Protein AF-A0A950PTD0-F1 (afdb_monomer)

Radius of gyration: 22.21 Å; Cα contacts (8 Å, |Δi|>4): 197; chains: 1; boundin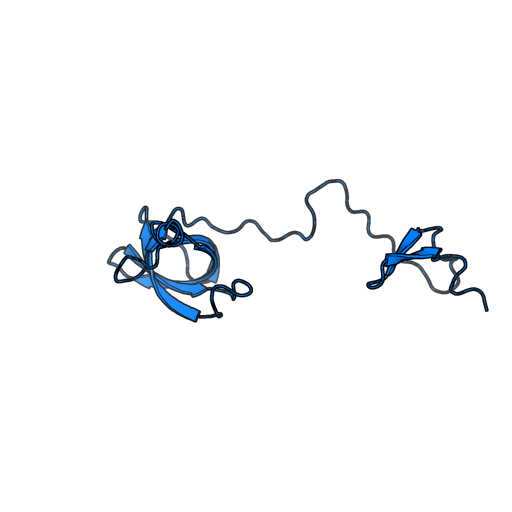g box: 48×48×51 Å

Solvent-accessible surface area (backbone atoms only — not comparable to full-atom values): 7592 Å² total; per-residue (Å²): 140,91,91,82,79,82,85,74,80,77,58,40,78,40,48,31,34,30,69,36,70,47,98,85,45,29,31,34,31,37,35,51,60,37,87,102,76,42,73,60,45,77,46,68,28,34,38,39,73,70,69,94,64,57,62,75,39,44,29,36,28,33,36,34,74,94,42,87,62,31,30,29,36,68,65,40,76,46,72,83,85,57,94,65,75,90,71,78,80,77,86,75,88,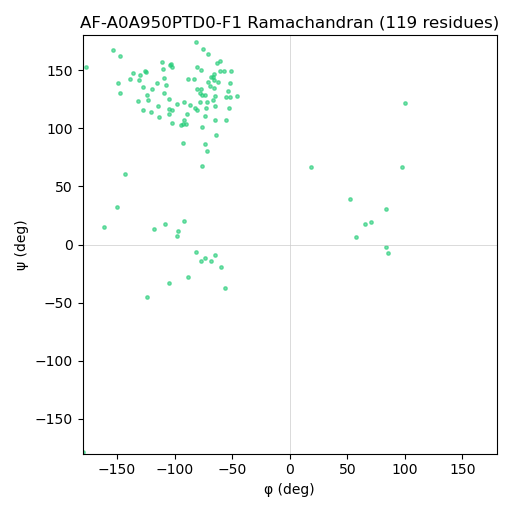83,54,92,92,56,83,63,62,91,40,84,46,69,50,100,82,73,45,80,40,51,55,50,60,78,72,67,126

Mean predicted aligned error: 14.86 Å

Secondary structure (DSSP, 8-state):
---S-S-S--PEEEEEEEEEE-TTSEEEEEEPPBTTTB--EEEEEEEES-----TT-EEEEEEETTSSS-EEEEEEEPPP--SS-SS--------TTPPPP--EEE-TTS-EEEHHHHT--

Nearest PDB structures (foldseek):
  5ytx-assembly1_A  TM=6.733E-01  e=9.219E-02  Homo sapiens
  2pi2-assembly3_C  TM=4.497E-01  e=9.744E-02  Homo sapiens
  2z6k-assembly2_B  TM=4.386E-01  e=2.004E-01  Homo sapiens
  2hd3-assembly1_F  TM=5.047E-01  e=1.000E+00  Escherichia coli CFT073
  8b2q-assembly1_I  TM=5.107E-01  e=4.994E+00  Tannerella forsythia

pLDDT: mean 82.11, std 17.43, range [35.56, 97.5]

Sequence (121 aa):
MIALLAALFAVIPVHGVVMGTLPNGTAIVRTDAVTATLPALTRRYRVVPPRSLAPGTEIDALLDRS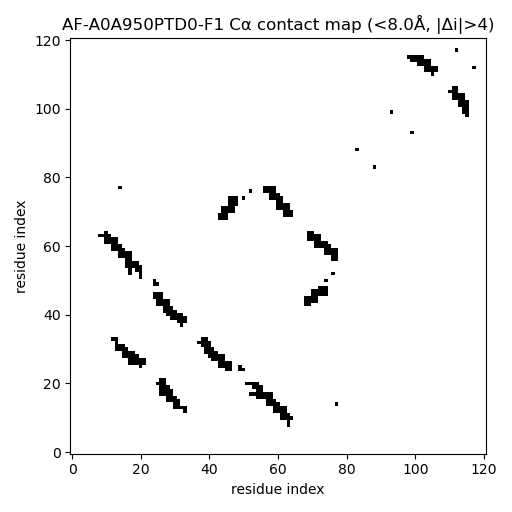TTPATLRAAIPAGPFTPGLPEAARAVPVRIGSALPAAILVDQNERIIELDRSFRG

Structure (mmCIF, N/CA/C/O backbone):
data_AF-A0A950PTD0-F1
#
_entry.id   AF-A0A950PTD0-F1
#
loop_
_atom_site.group_PDB
_atom_site.id
_atom_site.type_symbol
_atom_site.label_atom_id
_atom_site.label_alt_id
_atom_site.label_comp_id
_atom_site.label_asym_id
_atom_site.label_entity_id
_atom_site.label_seq_id
_atom_site.pdbx_PDB_ins_code
_atom_site.Cartn_x
_atom_site.Cartn_y
_atom_site.Cartn_z
_atom_site.occupancy
_atom_site.B_iso_or_equiv
_atom_site.auth_seq_id
_atom_site.auth_comp_id
_atom_site.auth_asym_id
_atom_site.auth_atom_id
_atom_site.pdbx_PDB_model_num
ATOM 1 N N . MET A 1 1 ? -7.444 37.726 5.588 1.00 45.81 1 MET A N 1
ATOM 2 C CA . MET A 1 1 ? -8.374 36.686 6.089 1.00 45.81 1 MET A CA 1
ATOM 3 C C . MET A 1 1 ? -8.582 35.701 4.944 1.00 45.81 1 MET A C 1
ATOM 5 O O . MET A 1 1 ? -8.656 36.186 3.827 1.00 45.81 1 MET A O 1
ATOM 9 N N . ILE A 1 2 ? -8.637 34.387 5.202 1.00 43.72 2 ILE A N 1
ATOM 10 C CA . ILE A 1 2 ? -8.528 33.243 4.251 1.00 43.72 2 ILE A CA 1
ATOM 11 C C . ILE A 1 2 ? -7.106 32.642 4.182 1.00 43.72 2 ILE A C 1
ATOM 13 O O . ILE A 1 2 ? -6.410 32.719 3.181 1.00 43.72 2 ILE A O 1
ATOM 17 N N . ALA A 1 3 ? -6.667 32.030 5.282 1.00 44.28 3 ALA A N 1
ATOM 18 C CA . ALA A 1 3 ? -5.601 31.015 5.286 1.00 44.28 3 ALA A CA 1
ATOM 19 C C . ALA A 1 3 ? -5.826 30.011 6.434 1.00 44.28 3 ALA A C 1
ATOM 21 O O . ALA A 1 3 ? -4.891 29.532 7.065 1.00 44.28 3 ALA A O 1
ATOM 22 N N . LEU A 1 4 ? -7.094 29.750 6.764 1.00 42.91 4 LEU A N 1
ATOM 23 C CA . LEU A 1 4 ? -7.480 28.955 7.928 1.00 42.91 4 LEU A CA 1
ATOM 24 C C . LEU A 1 4 ? -8.712 28.105 7.600 1.00 42.91 4 LEU A C 1
ATOM 26 O O . LEU A 1 4 ? -9.769 28.320 8.173 1.00 42.91 4 LEU A O 1
ATOM 30 N N . LEU A 1 5 ? -8.612 27.208 6.611 1.00 35.56 5 LEU A N 1
ATOM 31 C CA . LEU A 1 5 ? -9.682 26.232 6.329 1.00 35.56 5 LEU A CA 1
ATOM 32 C C . LEU A 1 5 ? -9.262 25.001 5.500 1.00 35.56 5 LEU A C 1
ATOM 34 O O . LEU A 1 5 ? -10.125 24.270 5.035 1.00 35.56 5 LEU A O 1
ATOM 38 N N . ALA A 1 6 ? -7.965 24.714 5.346 1.00 40.41 6 ALA A N 1
ATOM 39 C CA . ALA A 1 6 ? -7.500 23.493 4.663 1.00 40.41 6 ALA A CA 1
ATOM 40 C C . ALA A 1 6 ? -7.130 22.341 5.626 1.00 40.41 6 ALA A C 1
ATOM 42 O O . ALA A 1 6 ? -6.592 21.325 5.203 1.00 40.41 6 ALA A O 1
ATOM 43 N N . ALA A 1 7 ? -7.403 22.487 6.929 1.00 42.12 7 ALA A N 1
ATOM 44 C CA . ALA A 1 7 ? -7.048 21.502 7.960 1.00 42.12 7 ALA A CA 1
ATOM 45 C C . ALA A 1 7 ? -8.191 20.534 8.334 1.00 42.12 7 ALA A C 1
ATOM 47 O O . ALA A 1 7 ? -8.096 19.812 9.323 1.00 42.12 7 ALA A O 1
ATOM 48 N N . LEU A 1 8 ? -9.279 20.505 7.565 1.00 44.62 8 LEU A N 1
ATOM 49 C CA . LEU A 1 8 ? -10.440 19.657 7.827 1.00 44.62 8 LEU A CA 1
ATOM 50 C C . LEU A 1 8 ? -10.529 18.610 6.702 1.00 44.62 8 LEU A C 1
ATOM 52 O O . LEU A 1 8 ? -10.825 18.956 5.566 1.00 44.62 8 LEU A O 1
ATOM 56 N N . PHE A 1 9 ? -10.253 17.341 7.032 1.00 52.25 9 PHE A N 1
ATOM 57 C CA . PHE A 1 9 ? -10.415 16.133 6.190 1.00 52.25 9 PHE A CA 1
ATOM 58 C C . PHE A 1 9 ? -9.310 15.750 5.183 1.00 52.25 9 PHE A C 1
ATOM 60 O O . PHE A 1 9 ? -9.601 15.093 4.185 1.00 52.25 9 PHE A O 1
ATOM 67 N N . ALA A 1 10 ? -8.033 16.051 5.440 1.00 69.06 10 ALA A N 1
ATOM 68 C CA . ALA A 1 10 ? -6.943 15.509 4.618 1.00 69.06 10 ALA A CA 1
ATOM 69 C C . ALA A 1 10 ? -6.720 14.011 4.914 1.00 69.06 10 ALA A C 1
ATOM 71 O O . ALA A 1 10 ? -5.921 13.637 5.775 1.00 69.06 10 ALA A O 1
ATOM 72 N N . VAL A 1 11 ? -7.471 13.144 4.234 1.00 86.69 11 VAL A N 1
ATOM 73 C CA . VAL A 1 11 ? -7.206 11.703 4.227 1.00 86.69 11 VAL A CA 1
ATOM 74 C C . VAL A 1 11 ? -5.977 11.452 3.350 1.00 86.69 11 VAL A C 1
ATOM 76 O O . VAL A 1 11 ? -5.913 11.947 2.227 1.00 86.69 11 VAL A O 1
ATOM 79 N N . ILE A 1 12 ? -4.982 10.731 3.865 1.00 90.88 12 ILE A N 1
ATOM 80 C CA . ILE A 1 12 ? -3.686 10.543 3.196 1.00 90.88 12 ILE A CA 1
ATOM 81 C C . ILE A 1 12 ? -3.702 9.191 2.471 1.00 90.88 12 ILE A C 1
ATOM 83 O O . ILE A 1 12 ? -3.887 8.179 3.146 1.00 90.88 12 ILE A O 1
ATOM 87 N N . PRO A 1 13 ? -3.511 9.118 1.143 1.00 92.50 13 PRO A N 1
ATOM 88 C CA . PRO A 1 13 ? -3.344 7.834 0.472 1.00 92.50 13 PRO A CA 1
ATOM 89 C C . PRO A 1 13 ? -2.053 7.173 0.959 1.00 92.50 13 PRO A C 1
ATOM 91 O O . PRO A 1 13 ? -0.994 7.799 0.966 1.00 92.50 13 PRO A O 1
ATOM 94 N N . VAL A 1 14 ? -2.151 5.925 1.406 1.00 93.81 14 VAL A N 1
ATOM 95 C CA . VAL A 1 14 ? -1.019 5.158 1.931 1.00 93.81 14 VAL A CA 1
ATOM 96 C C . VAL A 1 14 ? -0.965 3.783 1.288 1.00 93.81 14 VAL A C 1
ATOM 98 O O . VAL A 1 14 ? -1.997 3.135 1.107 1.00 93.81 14 VAL A O 1
ATOM 101 N N . HIS A 1 15 ? 0.258 3.344 1.018 1.00 94.94 15 HI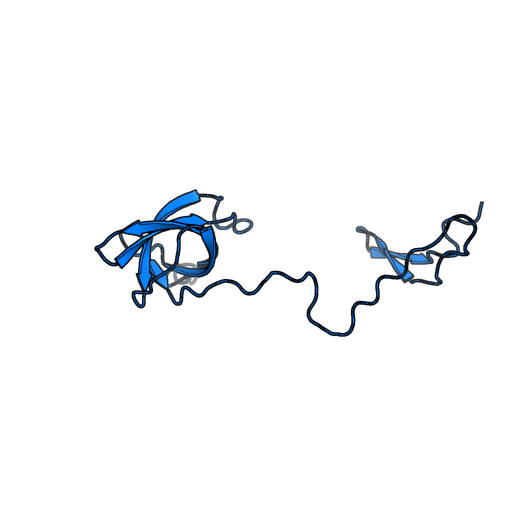S A N 1
ATOM 102 C CA . HIS A 1 15 ? 0.597 1.956 0.745 1.00 94.94 15 HIS A CA 1
ATOM 103 C C . HIS A 1 15 ? 1.238 1.345 1.997 1.00 94.94 15 HIS A C 1
ATOM 105 O O . HIS A 1 15 ? 1.825 2.059 2.822 1.00 94.94 15 HIS A O 1
ATOM 111 N N . GLY A 1 16 ? 1.122 0.036 2.182 1.00 94.38 16 GLY A N 1
ATOM 112 C CA . GLY A 1 16 ? 1.792 -0.638 3.286 1.00 94.38 16 GLY A CA 1
ATOM 113 C C . GLY A 1 16 ? 1.555 -2.133 3.325 1.00 94.38 16 GLY A C 1
ATOM 114 O O . GLY A 1 16 ? 0.835 -2.686 2.506 1.00 94.38 16 GLY A O 1
ATOM 115 N N . VAL A 1 17 ? 2.124 -2.789 4.332 1.00 96.38 17 VAL A N 1
ATOM 116 C CA . VAL A 1 17 ? 1.969 -4.228 4.555 1.00 96.38 17 VAL A CA 1
ATOM 117 C C . VAL A 1 17 ? 1.323 -4.505 5.905 1.00 96.38 17 VAL A C 1
ATOM 119 O O . VAL A 1 17 ? 1.685 -3.929 6.939 1.00 96.38 17 VAL A O 1
ATOM 122 N N . VAL A 1 18 ? 0.340 -5.399 5.909 1.00 96.38 18 VAL A N 1
ATOM 123 C CA . 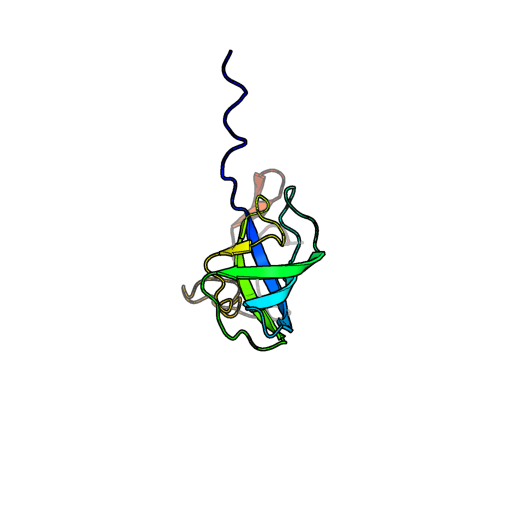VAL A 1 1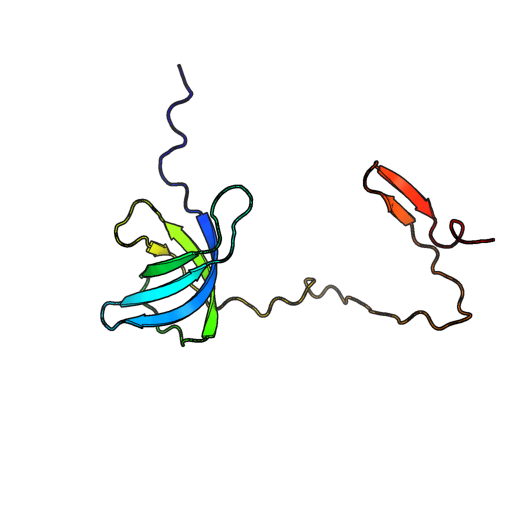8 ? -0.307 -5.871 7.131 1.00 96.38 18 VAL A CA 1
ATOM 124 C C . VAL A 1 18 ? 0.655 -6.790 7.868 1.00 96.38 18 VAL A C 1
ATOM 126 O O . VAL A 1 18 ? 1.022 -7.849 7.378 1.00 96.38 18 VAL A O 1
ATOM 129 N N . MET A 1 19 ? 1.052 -6.404 9.074 1.00 96.81 19 MET A N 1
ATOM 130 C CA . MET A 1 19 ? 1.942 -7.192 9.930 1.00 96.81 19 MET A CA 1
ATOM 131 C C . MET A 1 19 ? 1.157 -8.166 10.815 1.00 96.81 19 MET A C 1
ATOM 133 O O . MET A 1 19 ? 1.670 -9.210 11.202 1.00 96.81 19 MET A O 1
ATOM 137 N N . GLY A 1 20 ? -0.089 -7.824 11.153 1.00 94.38 20 GLY A N 1
ATOM 138 C CA . GLY A 1 20 ? -0.952 -8.657 11.986 1.00 94.38 20 GLY A CA 1
ATOM 139 C C . GLY A 1 20 ? -2.350 -8.075 12.157 1.00 94.38 20 GLY A C 1
ATOM 140 O O . GLY A 1 20 ? -2.534 -6.859 12.120 1.00 94.38 20 GLY A O 1
ATOM 141 N N . THR A 1 21 ? -3.337 -8.934 12.389 1.00 91.50 21 THR A N 1
ATOM 142 C CA . THR A 1 21 ? -4.725 -8.541 12.677 1.00 91.50 21 THR A CA 1
ATOM 143 C C . THR A 1 21 ? -5.079 -8.812 14.130 1.00 91.50 21 THR A C 1
ATOM 145 O O . THR A 1 21 ? -4.663 -9.818 14.701 1.00 91.50 21 THR A O 1
ATOM 148 N N . LEU A 1 22 ? -5.871 -7.927 14.729 1.00 89.38 22 LEU A N 1
ATOM 149 C CA . LEU A 1 22 ? -6.349 -8.039 16.104 1.00 89.38 22 LEU A CA 1
ATOM 150 C C . LEU A 1 22 ? -7.863 -8.323 16.117 1.00 89.38 22 LEU A C 1
ATOM 152 O O . LEU A 1 22 ? -8.577 -7.845 15.232 1.00 89.38 22 LEU A O 1
ATOM 156 N N . PRO A 1 23 ? -8.390 -9.026 17.139 1.00 84.62 23 PRO A N 1
ATOM 157 C CA . PRO A 1 23 ? -9.805 -9.422 17.196 1.00 84.62 23 PRO A CA 1
ATOM 158 C C . PRO A 1 23 ? -10.819 -8.265 17.173 1.00 84.62 23 PRO A C 1
ATOM 160 O O . PRO A 1 23 ? -11.988 -8.465 16.870 1.00 84.62 23 PRO A O 1
ATOM 163 N N . ASN A 1 24 ? -10.391 -7.043 17.489 1.00 86.88 24 ASN A N 1
ATOM 164 C CA . ASN A 1 24 ? -11.243 -5.856 17.604 1.00 86.88 24 ASN A CA 1
ATOM 165 C C . ASN A 1 24 ? -11.372 -5.046 16.296 1.00 86.88 24 ASN A C 1
ATOM 167 O O . ASN A 1 24 ? -11.674 -3.852 16.344 1.00 86.88 24 ASN A O 1
ATOM 171 N N . GLY A 1 25 ? -11.082 -5.649 15.139 1.00 84.75 25 GLY A N 1
ATOM 172 C CA . GLY A 1 25 ? -11.126 -4.957 13.844 1.00 84.75 25 GLY A CA 1
ATOM 173 C C . GLY A 1 25 ? -10.006 -3.927 13.653 1.00 84.75 25 GLY A C 1
ATOM 174 O O . GLY A 1 25 ? -10.119 -3.022 12.823 1.00 84.75 25 GLY A O 1
ATOM 175 N N . THR A 1 26 ? -8.927 -4.039 14.432 1.00 93.75 26 THR A N 1
ATOM 176 C CA . THR A 1 26 ? -7.694 -3.275 14.212 1.00 93.75 26 THR A CA 1
ATOM 177 C C . THR A 1 26 ? -6.619 -4.157 13.586 1.00 93.75 26 THR A C 1
ATOM 179 O O . THR A 1 26 ? -6.625 -5.376 13.741 1.00 93.75 26 THR A O 1
ATOM 182 N N . ALA A 1 27 ? -5.683 -3.541 12.875 1.00 95.06 27 ALA A N 1
ATOM 183 C CA . ALA A 1 27 ? -4.535 -4.210 12.280 1.00 95.06 27 ALA A CA 1
ATOM 184 C C . ALA A 1 27 ? -3.252 -3.457 12.633 1.00 95.06 27 ALA A C 1
ATOM 186 O O . ALA A 1 27 ? -3.254 -2.233 12.760 1.00 95.06 27 ALA A O 1
ATOM 187 N N . ILE A 1 28 ? -2.156 -4.186 12.808 1.00 96.44 28 ILE A N 1
ATOM 188 C CA . ILE A 1 28 ? -0.811 -3.620 12.825 1.00 96.44 28 ILE A CA 1
ATOM 189 C C . ILE A 1 28 ? -0.352 -3.581 11.374 1.00 96.44 28 ILE A C 1
ATOM 191 O O . ILE A 1 28 ? -0.298 -4.618 10.718 1.00 96.44 28 ILE A O 1
ATOM 195 N N . VAL A 1 29 ? -0.043 -2.391 10.876 1.00 96.81 29 VAL A N 1
ATOM 196 C CA . VAL A 1 29 ? 0.368 -2.164 9.489 1.00 96.81 29 VAL A CA 1
ATOM 197 C C . VAL A 1 29 ? 1.680 -1.398 9.507 1.00 96.81 29 VAL A C 1
ATOM 199 O O . VAL A 1 29 ? 1.825 -0.451 10.286 1.00 96.81 29 VAL A O 1
ATOM 202 N N . ARG A 1 30 ? 2.626 -1.814 8.664 1.00 97.50 30 ARG A N 1
ATOM 203 C CA . ARG A 1 30 ? 3.777 -0.997 8.287 1.00 97.50 30 ARG A CA 1
ATOM 204 C C . ARG A 1 30 ? 3.384 -0.202 7.050 1.00 97.50 30 ARG A C 1
ATOM 206 O O . ARG A 1 30 ? 3.305 -0.779 5.972 1.00 97.50 30 ARG A O 1
ATOM 213 N N . THR A 1 31 ? 3.095 1.082 7.212 1.00 95.50 31 THR A N 1
ATOM 214 C CA . THR A 1 31 ? 2.862 1.991 6.087 1.00 95.50 31 THR A CA 1
ATOM 215 C C . THR A 1 31 ? 4.190 2.489 5.547 1.00 95.50 31 THR A C 1
ATOM 217 O O . THR A 1 31 ? 5.102 2.782 6.327 1.00 95.50 31 THR A O 1
ATOM 220 N N . ASP A 1 32 ? 4.274 2.632 4.234 1.00 93.06 32 ASP A N 1
ATOM 221 C CA . ASP A 1 32 ? 5.429 3.228 3.579 1.00 93.06 32 ASP A CA 1
ATOM 222 C C . ASP A 1 32 ? 5.431 4.750 3.742 1.00 93.06 32 ASP A C 1
ATOM 224 O O . ASP A 1 32 ? 4.464 5.364 4.209 1.00 93.06 32 ASP A O 1
ATOM 228 N N . ALA A 1 33 ? 6.559 5.368 3.396 1.00 90.75 33 ALA A N 1
ATOM 229 C CA . ALA A 1 33 ? 6.658 6.814 3.405 1.00 90.75 33 ALA A CA 1
ATOM 230 C C . ALA A 1 33 ? 5.798 7.412 2.281 1.00 90.75 33 ALA A C 1
ATOM 232 O O . ALA A 1 33 ? 5.850 6.969 1.136 1.00 90.75 33 ALA A O 1
ATOM 233 N N . VAL A 1 34 ? 5.062 8.471 2.604 1.00 85.88 34 VAL A N 1
ATOM 234 C CA . VAL A 1 34 ? 4.401 9.343 1.633 1.00 85.88 34 VAL A CA 1
ATOM 235 C C . VAL A 1 34 ? 5.215 10.626 1.564 1.00 85.88 34 VAL A C 1
ATOM 237 O O . VAL A 1 34 ? 5.331 11.340 2.566 1.00 85.88 34 VAL A O 1
ATOM 240 N N . THR A 1 35 ? 5.796 10.912 0.398 1.00 81.94 35 THR A N 1
ATOM 241 C CA . THR A 1 35 ? 6.709 12.042 0.177 1.00 81.94 35 THR A CA 1
ATOM 242 C C . THR A 1 35 ? 6.168 13.337 0.786 1.00 81.94 35 THR A C 1
ATOM 244 O O . THR A 1 35 ? 5.018 13.713 0.561 1.00 81.94 35 THR A O 1
ATOM 247 N N . ALA A 1 36 ? 6.999 13.991 1.606 1.00 83.69 36 ALA A N 1
ATOM 248 C CA . ALA A 1 36 ? 6.697 15.234 2.325 1.00 83.69 36 ALA A CA 1
ATOM 249 C C . ALA A 1 36 ? 5.467 15.209 3.267 1.00 83.69 36 ALA A C 1
ATOM 251 O O . ALA A 1 36 ? 5.118 16.244 3.828 1.00 83.69 36 ALA A O 1
ATOM 252 N N . THR A 1 37 ? 4.828 14.052 3.482 1.00 87.50 37 THR A N 1
ATOM 253 C CA . THR A 1 37 ? 3.538 13.957 4.192 1.00 87.50 37 THR A CA 1
ATOM 254 C C . THR A 1 37 ? 3.586 13.017 5.396 1.00 87.50 37 THR A C 1
ATOM 256 O O . THR A 1 37 ? 3.079 13.348 6.472 1.00 87.50 37 THR A O 1
ATOM 259 N N . LEU A 1 38 ? 4.178 11.831 5.237 1.00 88.75 38 LEU A N 1
ATOM 260 C CA . LEU A 1 38 ? 4.204 10.795 6.267 1.00 88.75 38 LEU A CA 1
ATOM 261 C C . LEU A 1 38 ? 5.508 9.988 6.171 1.00 88.75 38 LEU A C 1
ATOM 263 O O . LEU A 1 38 ? 5.838 9.525 5.082 1.00 88.75 38 LEU A O 1
ATOM 267 N N . PRO A 1 39 ? 6.254 9.776 7.269 1.00 93.06 39 PRO A N 1
ATOM 268 C CA . PRO A 1 39 ? 7.356 8.818 7.262 1.00 93.06 39 PRO A CA 1
ATOM 269 C C . PRO A 1 39 ? 6.828 7.376 7.211 1.00 93.06 39 PRO A C 1
ATOM 271 O O . PRO A 1 39 ? 5.666 7.121 7.526 1.00 93.06 39 PRO A O 1
ATOM 274 N N . ALA A 1 40 ? 7.692 6.417 6.874 1.00 91.88 40 ALA A N 1
ATOM 275 C CA . ALA A 1 40 ? 7.357 5.003 7.026 1.00 91.88 40 ALA A CA 1
ATOM 276 C C . ALA A 1 40 ? 7.193 4.656 8.517 1.00 91.88 40 ALA A C 1
ATOM 278 O O . ALA A 1 40 ? 8.000 5.075 9.351 1.00 91.88 40 ALA A O 1
ATOM 279 N N . LEU A 1 41 ? 6.134 3.924 8.871 1.00 95.12 41 LEU A N 1
ATOM 280 C CA . LEU A 1 41 ? 5.735 3.699 10.264 1.00 95.12 41 LEU A CA 1
ATOM 281 C C . LEU A 1 41 ? 5.062 2.339 10.431 1.00 95.12 41 LEU A C 1
ATOM 283 O O . LEU A 1 41 ? 4.186 1.980 9.653 1.00 95.12 41 LEU A O 1
ATOM 287 N N . THR A 1 42 ? 5.380 1.632 11.516 1.00 97.06 42 THR A N 1
ATOM 288 C CA . THR A 1 42 ? 4.611 0.459 11.957 1.00 97.06 42 THR A CA 1
ATOM 289 C C . THR A 1 42 ? 3.718 0.849 13.123 1.00 97.06 42 THR A C 1
ATOM 291 O O . THR A 1 42 ? 4.207 1.211 14.194 1.00 97.06 42 THR A O 1
ATOM 294 N N . ARG A 1 43 ? 2.396 0.782 12.943 1.00 96.12 43 ARG A N 1
ATOM 295 C CA . ARG A 1 43 ? 1.433 1.171 13.983 1.00 96.12 43 ARG A CA 1
ATOM 296 C C . ARG A 1 43 ? 0.156 0.337 13.913 1.00 96.12 43 ARG A C 1
ATOM 298 O O . ARG A 1 43 ? -0.149 -0.296 12.909 1.00 96.12 43 ARG A O 1
ATOM 305 N N . ARG A 1 44 ? -0.605 0.348 15.008 1.00 95.94 44 ARG A N 1
ATOM 306 C CA . ARG A 1 44 ? -1.990 -0.128 15.056 1.00 95.94 44 ARG A CA 1
ATOM 307 C C . ARG A 1 44 ? -2.943 0.888 14.415 1.00 95.94 44 ARG A C 1
ATOM 309 O O . ARG A 1 44 ? -2.976 2.045 14.838 1.00 95.94 44 ARG A O 1
ATOM 316 N N . TYR A 1 45 ? -3.775 0.414 13.496 1.00 95.94 45 TYR A N 1
ATOM 317 C CA . TYR A 1 45 ? -4.830 1.170 12.829 1.00 95.94 45 TYR A CA 1
ATOM 318 C C . TYR A 1 45 ? -6.185 0.488 12.987 1.00 95.94 45 TYR A C 1
ATOM 320 O O . TYR A 1 45 ? -6.275 -0.738 13.026 1.00 95.94 45 TYR A O 1
ATOM 328 N N . ARG A 1 46 ? -7.253 1.281 13.040 1.00 95.75 46 ARG A N 1
ATOM 329 C CA . ARG A 1 46 ? -8.618 0.784 12.833 1.00 95.75 46 ARG A CA 1
ATOM 330 C C . ARG A 1 46 ? -8.840 0.581 11.335 1.00 95.75 46 ARG A C 1
ATOM 332 O O . ARG A 1 46 ? -8.508 1.476 10.570 1.00 95.75 46 ARG A O 1
ATOM 339 N N . VAL A 1 47 ? -9.409 -0.546 10.914 1.00 94.50 47 VAL A N 1
ATOM 340 C CA . VAL A 1 47 ? -9.710 -0.801 9.493 1.00 94.50 47 VAL A CA 1
ATOM 341 C C . VAL A 1 47 ? -11.208 -0.635 9.258 1.00 94.50 47 VAL A C 1
ATOM 343 O O . VAL A 1 47 ? -12.012 -1.243 9.964 1.00 94.50 47 VAL A O 1
ATOM 346 N N . VAL A 1 48 ? -11.590 0.224 8.307 1.00 93.00 48 VAL A N 1
ATOM 347 C CA . VAL A 1 48 ? -12.998 0.533 8.009 1.00 93.00 48 VAL A CA 1
ATOM 348 C C . VAL A 1 48 ? -13.274 0.457 6.497 1.00 93.00 48 VAL A C 1
ATOM 350 O O . VAL A 1 48 ? -12.653 1.202 5.735 1.00 93.00 48 VAL A O 1
ATOM 353 N N . PRO A 1 49 ? -14.244 -0.366 6.050 1.00 88.81 49 PRO A N 1
ATOM 354 C CA . PRO A 1 49 ? -14.993 -1.345 6.848 1.00 88.81 49 PRO A CA 1
ATOM 355 C C . PRO A 1 49 ? -14.070 -2.446 7.411 1.00 88.81 49 PRO A C 1
ATOM 357 O O . PRO A 1 49 ? -12.999 -2.676 6.845 1.00 88.81 49 PRO A O 1
ATOM 360 N N . PRO A 1 50 ? -14.450 -3.126 8.512 1.00 85.44 50 PRO A N 1
ATOM 361 C CA . PRO A 1 50 ? -13.684 -4.259 9.016 1.00 85.44 50 PRO A CA 1
ATOM 362 C C . PRO A 1 50 ? -13.511 -5.310 7.918 1.00 85.44 50 PRO A C 1
ATOM 364 O O . PRO A 1 50 ? -14.486 -5.745 7.306 1.00 85.44 50 PRO A O 1
ATOM 367 N N . ARG A 1 51 ? -12.267 -5.716 7.665 1.00 83.12 51 ARG A N 1
ATOM 368 C CA . ARG A 1 51 ? -11.930 -6.720 6.657 1.00 83.12 51 ARG A CA 1
ATOM 369 C C . ARG A 1 51 ? -10.853 -7.648 7.195 1.00 83.12 51 ARG A C 1
ATOM 371 O O . ARG A 1 51 ? -9.936 -7.201 7.881 1.00 83.12 51 ARG A O 1
ATOM 378 N N . SER A 1 52 ? -10.961 -8.931 6.860 1.00 83.38 52 SER A N 1
ATOM 379 C CA . SER A 1 52 ? -9.873 -9.880 7.083 1.00 83.38 52 SER A CA 1
ATOM 380 C C . SER A 1 52 ? -8.774 -9.607 6.058 1.00 83.38 52 SER A C 1
ATOM 382 O O . SER A 1 52 ? -8.983 -9.797 4.860 1.00 83.38 52 SER A O 1
ATOM 384 N N . LEU A 1 53 ? -7.636 -9.103 6.525 1.00 87.25 53 LEU A N 1
ATOM 385 C CA . LEU A 1 53 ? -6.424 -8.922 5.735 1.00 87.25 53 LEU A CA 1
ATOM 386 C C . LEU A 1 53 ? -5.374 -9.857 6.327 1.00 87.25 53 LEU A C 1
ATOM 388 O O . LEU A 1 53 ? -5.053 -9.741 7.508 1.00 87.25 53 LEU A O 1
ATOM 392 N N . ALA A 1 54 ? -4.868 -10.804 5.545 1.00 91.25 54 ALA A N 1
ATOM 393 C CA . ALA A 1 54 ? -3.871 -11.734 6.056 1.00 91.25 54 ALA A CA 1
ATOM 394 C C . ALA A 1 54 ? -2.559 -10.987 6.373 1.00 91.25 54 ALA A C 1
ATOM 396 O O . ALA A 1 54 ? -2.191 -10.066 5.635 1.00 91.25 54 ALA A O 1
ATOM 397 N N . PRO A 1 55 ? -1.819 -11.368 7.427 1.00 93.69 55 PRO A N 1
ATOM 398 C CA . PRO A 1 55 ? -0.447 -10.907 7.603 1.00 93.69 55 PRO A CA 1
ATOM 399 C C . PRO A 1 55 ? 0.384 -11.160 6.335 1.00 93.69 55 PRO A C 1
ATOM 401 O O . PRO A 1 55 ? 0.239 -12.197 5.693 1.00 93.69 55 PRO A O 1
ATOM 404 N N . GLY A 1 56 ? 1.227 -10.201 5.963 1.00 93.19 56 GLY A N 1
ATOM 405 C CA . GLY A 1 56 ? 1.975 -10.187 4.706 1.00 93.19 56 GLY A CA 1
ATOM 406 C C . GLY A 1 56 ? 1.215 -9.596 3.514 1.00 93.19 56 GLY A C 1
ATOM 407 O O . GLY A 1 56 ? 1.823 -9.394 2.472 1.00 93.19 56 GLY A O 1
ATOM 408 N N . THR A 1 57 ? -0.079 -9.279 3.646 1.00 92.69 57 THR A N 1
ATOM 409 C CA . THR A 1 57 ? -0.845 -8.635 2.564 1.00 92.69 57 THR A CA 1
ATOM 410 C C . THR A 1 57 ? -0.404 -7.184 2.399 1.00 92.69 57 THR A C 1
ATOM 412 O O . THR A 1 57 ? -0.508 -6.397 3.345 1.00 92.69 57 THR A O 1
ATOM 415 N N . GLU A 1 58 ? 0.047 -6.825 1.200 1.00 94.44 58 GLU A N 1
ATOM 416 C CA . GLU A 1 58 ? 0.205 -5.431 0.785 1.00 94.44 58 GLU A CA 1
ATOM 417 C C . GLU A 1 58 ? -1.167 -4.793 0.573 1.00 94.44 58 GLU A C 1
ATOM 419 O O . GLU A 1 58 ? -2.090 -5.437 0.068 1.00 94.44 58 GLU A O 1
ATOM 424 N N . ILE A 1 59 ? -1.326 -3.543 0.993 1.00 94.50 59 ILE A N 1
ATOM 425 C CA . ILE A 1 59 ? -2.595 -2.826 0.954 1.00 94.50 59 ILE A CA 1
ATOM 426 C C . ILE A 1 59 ? -2.430 -1.399 0.458 1.00 94.50 59 ILE A C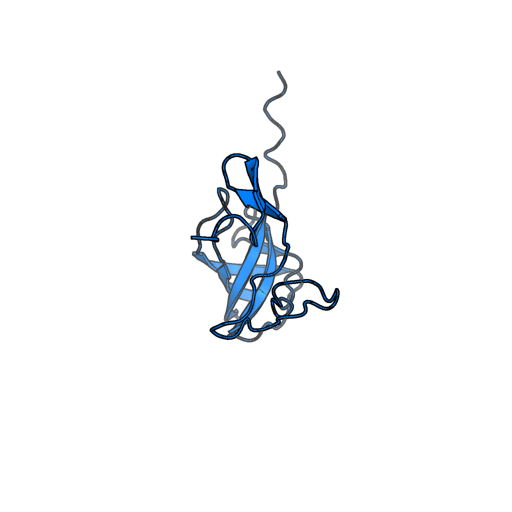 1
ATOM 428 O O . ILE A 1 59 ? -1.457 -0.725 0.788 1.00 94.50 59 ILE A O 1
ATOM 432 N N . ASP A 1 60 ? -3.469 -0.930 -0.224 1.00 94.50 60 ASP A N 1
ATOM 433 C CA . ASP A 1 60 ? -3.716 0.485 -0.461 1.00 94.50 60 ASP A CA 1
ATOM 434 C C . ASP A 1 60 ? -4.898 0.931 0.403 1.00 94.50 60 ASP A C 1
ATOM 436 O O . ASP A 1 60 ? -5.897 0.215 0.553 1.00 94.50 60 ASP A O 1
ATOM 440 N N . ALA A 1 61 ? -4.780 2.105 1.021 1.00 94.25 61 ALA A N 1
ATOM 441 C CA . ALA A 1 61 ? -5.815 2.650 1.889 1.00 94.25 61 ALA A CA 1
ATOM 442 C C . ALA A 1 61 ? -5.773 4.180 1.957 1.00 94.25 61 ALA A C 1
ATOM 444 O O . ALA A 1 61 ? -4.799 4.830 1.579 1.00 94.25 61 ALA A O 1
ATOM 445 N N . LEU A 1 62 ? -6.831 4.759 2.520 1.00 95.38 62 LEU A N 1
ATOM 446 C CA . LEU A 1 62 ? -6.896 6.174 2.866 1.00 95.38 62 LEU A CA 1
ATOM 447 C C . LEU A 1 62 ? -6.755 6.335 4.388 1.00 95.38 62 LEU A C 1
ATOM 449 O O . LEU A 1 62 ? -7.634 5.940 5.156 1.00 95.38 62 LEU A O 1
ATOM 453 N N . LEU A 1 63 ? -5.646 6.918 4.839 1.00 95.00 63 LEU A N 1
ATOM 454 C CA . LEU A 1 63 ? -5.337 7.151 6.246 1.00 95.00 63 LEU A CA 1
ATOM 455 C C . LEU A 1 63 ? -6.019 8.415 6.782 1.00 95.00 63 LEU A C 1
ATOM 457 O O . LEU A 1 63 ? -5.691 9.538 6.406 1.00 95.00 63 LEU A O 1
ATOM 461 N N . ASP A 1 64 ? -6.895 8.223 7.761 1.00 94.69 64 ASP A N 1
ATOM 462 C CA . ASP A 1 64 ? -7.527 9.267 8.558 1.00 94.69 64 ASP A CA 1
ATOM 463 C C . ASP A 1 64 ? -6.868 9.375 9.943 1.00 94.69 64 ASP A C 1
ATOM 465 O O . ASP A 1 64 ? -7.083 8.551 10.844 1.00 94.69 64 ASP A O 1
ATOM 469 N N . ARG A 1 65 ? -6.059 10.427 10.113 1.00 92.44 65 ARG A N 1
ATOM 470 C CA . ARG A 1 65 ? -5.317 10.719 11.350 1.00 92.44 65 ARG A CA 1
ATOM 471 C C . ARG A 1 65 ? -6.148 11.427 12.422 1.00 92.44 65 ARG A C 1
ATOM 473 O O . ARG A 1 65 ? -5.643 11.587 13.529 1.00 92.44 65 ARG A O 1
ATOM 480 N N . SER A 1 66 ? -7.384 11.840 12.125 1.00 92.31 66 SER A N 1
ATOM 481 C CA . SER A 1 66 ? -8.251 12.525 13.098 1.00 92.31 66 SER A CA 1
ATOM 482 C C . SER A 1 66 ? -8.815 11.584 14.172 1.00 92.31 66 SER A C 1
ATOM 484 O O . SER A 1 66 ? -9.361 12.027 15.178 1.00 92.31 66 SER A O 1
ATOM 486 N N . THR A 1 67 ? -8.663 10.272 13.977 1.00 90.94 67 THR A N 1
ATOM 487 C CA . THR A 1 67 ? -9.194 9.227 14.859 1.00 90.94 67 THR A CA 1
ATOM 488 C C . THR A 1 67 ? -8.105 8.613 15.742 1.00 90.94 67 THR A C 1
ATOM 490 O O . THR A 1 67 ? -6.922 8.619 15.399 1.00 90.94 67 THR A O 1
ATOM 493 N N . THR A 1 68 ? -8.501 8.059 16.895 1.00 90.81 68 THR A N 1
ATOM 494 C CA . THR A 1 68 ? -7.601 7.324 17.801 1.00 90.81 68 THR A CA 1
ATOM 495 C C . THR A 1 68 ? -8.181 5.936 18.120 1.00 90.81 68 THR A C 1
ATOM 497 O O . THR A 1 68 ? -9.245 5.856 18.733 1.00 90.81 68 THR A O 1
ATOM 500 N N . PRO A 1 69 ? -7.520 4.827 17.725 1.00 91.50 69 PRO A N 1
ATOM 501 C CA . PRO A 1 69 ? -6.370 4.778 16.815 1.00 91.50 69 PRO A CA 1
ATOM 502 C C . PRO A 1 69 ? -6.729 5.334 15.427 1.00 91.50 69 PRO A C 1
ATOM 504 O O . PRO A 1 69 ? -7.903 5.351 15.062 1.00 91.50 69 PRO A O 1
ATOM 507 N N . ALA A 1 70 ? -5.716 5.769 14.669 1.00 94.69 70 ALA A N 1
ATOM 508 C CA . ALA A 1 70 ? -5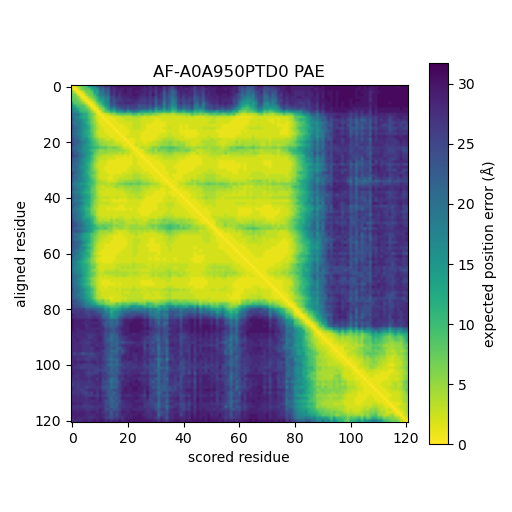.906 6.275 13.310 1.00 94.69 70 ALA A CA 1
ATOM 509 C C . ALA A 1 70 ? -6.585 5.218 12.424 1.00 94.69 70 ALA A C 1
ATOM 511 O O . ALA A 1 70 ? -6.399 4.014 12.631 1.00 94.69 70 ALA A O 1
ATOM 512 N N . THR A 1 71 ? -7.371 5.661 11.447 1.00 96.12 71 THR A N 1
ATOM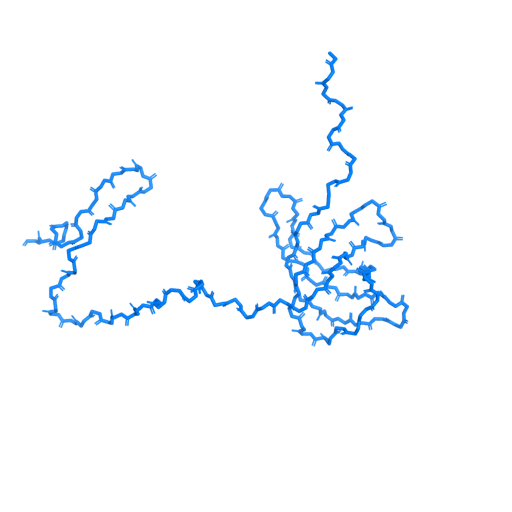 513 C CA . THR A 1 71 ? -8.247 4.780 10.669 1.00 96.12 71 THR A CA 1
ATOM 514 C C . THR A 1 71 ? -7.739 4.627 9.242 1.00 96.12 71 THR A C 1
ATOM 516 O O . THR A 1 71 ? -7.484 5.618 8.570 1.00 96.12 71 THR A O 1
ATOM 519 N N . LEU A 1 72 ? -7.633 3.389 8.764 1.00 95.12 72 LEU A N 1
ATOM 520 C CA . LEU A 1 72 ? -7.455 3.051 7.356 1.00 95.12 72 LEU A CA 1
ATOM 521 C C . LEU A 1 72 ? -8.837 2.834 6.744 1.00 95.12 72 LEU A C 1
ATOM 523 O O . LEU A 1 72 ? -9.522 1.852 7.044 1.00 95.12 72 LEU A O 1
ATOM 527 N N . ARG A 1 73 ? -9.264 3.790 5.924 1.00 94.81 73 ARG A N 1
ATOM 528 C CA . ARG A 1 73 ? -10.518 3.746 5.176 1.00 94.81 73 ARG A CA 1
ATOM 529 C C . ARG A 1 73 ? -10.285 3.056 3.840 1.00 94.81 73 ARG A C 1
ATOM 531 O O . ARG A 1 73 ? -9.247 3.268 3.217 1.00 94.81 73 ARG A O 1
ATOM 538 N N . ALA A 1 74 ? -11.267 2.268 3.407 1.00 91.56 74 ALA A N 1
ATOM 539 C CA . ALA A 1 74 ? -11.252 1.577 2.118 1.00 91.56 74 ALA A CA 1
ATOM 540 C C . ALA A 1 74 ? -9.974 0.746 1.891 1.00 91.56 74 ALA A C 1
ATOM 542 O O . ALA A 1 74 ? -9.446 0.709 0.787 1.00 91.56 74 ALA A O 1
ATOM 543 N N . ALA A 1 75 ? -9.477 0.088 2.946 1.00 91.75 75 ALA A N 1
ATOM 544 C CA . ALA A 1 75 ? -8.301 -0.766 2.839 1.00 91.75 75 ALA A CA 1
ATOM 545 C C . ALA A 1 75 ? -8.597 -1.973 1.937 1.00 91.75 75 ALA A C 1
ATOM 547 O O . ALA A 1 75 ? -9.479 -2.796 2.223 1.00 91.75 75 ALA A O 1
ATOM 548 N N . ILE A 1 76 ? -7.843 -2.082 0.851 1.00 92.69 76 ILE A N 1
ATOM 549 C CA . ILE A 1 76 ? -7.932 -3.172 -0.118 1.00 92.69 76 ILE A CA 1
ATOM 550 C C . ILE A 1 76 ? -6.551 -3.800 -0.303 1.00 92.69 76 ILE A C 1
ATOM 552 O O . ILE A 1 76 ? -5.559 -3.090 -0.160 1.00 92.69 76 ILE A O 1
ATOM 556 N N . PRO A 1 77 ? -6.464 -5.108 -0.610 1.00 92.44 77 PRO A N 1
ATOM 557 C CA . PRO A 1 77 ? -5.220 -5.684 -1.098 1.00 92.44 77 PRO A CA 1
ATOM 558 C C . PRO A 1 77 ? -4.712 -4.858 -2.278 1.00 92.44 77 PRO A C 1
ATOM 560 O O . PRO A 1 77 ? -5.480 -4.599 -3.210 1.00 92.44 77 PRO A O 1
ATOM 563 N N . ALA A 1 78 ? -3.460 -4.422 -2.206 1.00 86.88 78 ALA A N 1
ATOM 564 C CA . ALA A 1 78 ? -2.827 -3.718 -3.302 1.00 86.88 78 ALA A CA 1
ATOM 565 C C . ALA A 1 78 ? -2.762 -4.661 -4.507 1.00 86.88 78 ALA A C 1
ATOM 567 O O . ALA A 1 78 ? -2.522 -5.866 -4.369 1.00 86.88 78 ALA A O 1
ATOM 568 N N . GLY A 1 79 ? -3.017 -4.122 -5.698 1.00 76.75 79 GLY A N 1
ATOM 569 C CA . GLY A 1 79 ? -2.731 -4.868 -6.916 1.00 76.75 79 GLY A CA 1
ATOM 570 C C . GLY A 1 79 ? -1.231 -5.170 -6.977 1.00 76.75 79 GLY A C 1
ATOM 571 O O . GLY A 1 79 ? -0.447 -4.364 -6.473 1.00 76.75 79 GLY A O 1
ATOM 572 N N . PRO A 1 80 ? -0.801 -6.289 -7.589 1.00 64.31 80 PRO A N 1
ATOM 573 C CA . PRO A 1 80 ? 0.617 -6.493 -7.850 1.00 64.31 80 PRO A CA 1
ATOM 574 C C . PRO A 1 80 ? 1.132 -5.262 -8.596 1.00 64.31 80 PRO A C 1
ATOM 576 O O . PRO A 1 80 ? 0.646 -4.956 -9.690 1.00 64.31 80 PRO A O 1
ATOM 579 N N . PHE A 1 81 ? 2.072 -4.533 -7.989 1.00 48.91 81 PHE A N 1
ATOM 580 C CA . PHE A 1 81 ? 2.725 -3.417 -8.654 1.00 48.91 81 PHE A CA 1
ATOM 581 C C . PHE A 1 81 ? 3.497 -3.996 -9.836 1.00 48.91 81 PHE A C 1
ATOM 583 O O . PHE A 1 81 ? 4.608 -4.503 -9.706 1.00 48.91 81 PHE A O 1
ATOM 590 N N . THR A 1 82 ? 2.861 -3.982 -11.000 1.00 42.47 82 THR A N 1
ATOM 591 C CA . THR A 1 82 ? 3.525 -4.210 -12.272 1.00 42.47 82 THR A CA 1
ATOM 592 C C . THR A 1 82 ? 3.966 -2.816 -12.691 1.00 42.47 82 THR A C 1
ATOM 594 O O . THR A 1 82 ? 3.095 -1.966 -12.892 1.00 42.47 82 THR A O 1
ATOM 597 N N . PRO A 1 83 ? 5.271 -2.501 -12.739 1.00 38.72 83 PRO A N 1
ATOM 598 C CA . PRO A 1 83 ? 5.716 -1.224 -13.272 1.00 38.72 83 PRO A CA 1
ATOM 599 C C . PRO A 1 83 ? 5.156 -1.083 -14.698 1.00 38.72 83 PRO A C 1
ATOM 601 O O . PRO A 1 83 ? 5.593 -1.790 -15.602 1.00 38.72 83 PRO A O 1
ATOM 604 N N . GLY A 1 84 ? 4.152 -0.220 -14.876 1.00 39.66 84 GLY A N 1
ATOM 605 C CA . GLY A 1 84 ? 3.449 -0.008 -16.145 1.00 39.66 84 GLY A CA 1
ATOM 606 C C . GLY A 1 84 ? 2.098 -0.729 -16.249 1.00 39.66 84 GLY A C 1
ATOM 607 O O . GLY A 1 84 ? 2.006 -1.952 -16.188 1.00 39.66 84 GLY A O 1
ATOM 608 N N . LEU A 1 85 ? 1.039 0.054 -16.474 1.00 40.19 85 LEU A N 1
ATOM 609 C CA . LEU A 1 85 ? -0.220 -0.422 -17.055 1.00 40.19 85 LEU A CA 1
ATOM 610 C C . LEU A 1 85 ? 0.062 -1.214 -18.352 1.00 40.19 85 LEU A C 1
ATOM 612 O O . LEU A 1 85 ? 1.021 -0.888 -19.056 1.00 40.19 85 LEU A O 1
ATOM 616 N N . PRO A 1 86 ? -0.756 -2.222 -18.710 1.00 44.06 86 PRO A N 1
ATOM 617 C CA . PRO A 1 86 ? -0.547 -3.045 -19.894 1.00 44.06 86 PRO A CA 1
ATOM 618 C C . PRO A 1 86 ? -0.958 -2.293 -21.168 1.00 44.06 86 PRO A C 1
ATOM 620 O O . PRO A 1 86 ? -1.887 -2.687 -21.862 1.00 44.06 86 PRO A O 1
ATOM 623 N N . GLU A 1 87 ? -0.229 -1.243 -21.529 1.00 48.41 87 GLU A N 1
ATOM 624 C CA . GLU A 1 87 ? 0.083 -1.035 -22.939 1.00 48.41 87 GLU A CA 1
ATOM 625 C C . GLU A 1 87 ? 1.424 -1.716 -23.186 1.00 48.41 87 GLU A C 1
ATOM 627 O O . GLU A 1 87 ? 2.474 -1.121 -22.982 1.00 48.41 87 GLU A O 1
ATOM 632 N N . ALA A 1 88 ? 1.362 -3.016 -23.502 1.00 53.22 88 ALA A N 1
ATOM 633 C CA . ALA A 1 88 ? 2.435 -3.850 -24.048 1.00 53.22 88 ALA A CA 1
ATOM 634 C C . ALA A 1 88 ? 3.865 -3.293 -23.874 1.00 53.22 88 ALA A C 1
ATOM 636 O O . ALA A 1 88 ? 4.536 -2.959 -24.852 1.00 53.22 88 ALA A O 1
ATOM 637 N N . ALA A 1 89 ? 4.353 -3.199 -22.634 1.00 56.69 89 ALA A N 1
ATOM 638 C CA . ALA A 1 89 ? 5.735 -2.812 -22.403 1.00 56.69 89 ALA A CA 1
ATOM 639 C C . ALA A 1 89 ? 6.636 -3.909 -22.986 1.00 56.69 89 ALA A C 1
ATOM 641 O O . ALA A 1 89 ? 6.714 -5.029 -22.477 1.00 56.69 89 ALA A O 1
ATOM 642 N N . ARG A 1 90 ? 7.286 -3.604 -24.111 1.00 62.88 90 ARG A N 1
ATOM 643 C CA . ARG A 1 90 ? 8.178 -4.524 -24.812 1.00 62.88 90 ARG A CA 1
ATOM 644 C C . ARG A 1 90 ? 9.609 -4.282 -24.352 1.00 62.88 90 ARG A C 1
ATOM 646 O O . ARG A 1 90 ? 10.266 -3.353 -24.814 1.00 62.88 90 ARG A O 1
ATOM 653 N N . ALA A 1 91 ? 10.115 -5.155 -23.488 1.00 69.56 91 ALA A N 1
ATOM 654 C CA . ALA A 1 91 ? 11.537 -5.194 -23.174 1.00 69.56 91 ALA A CA 1
ATOM 655 C C . ALA A 1 91 ? 12.303 -5.897 -24.307 1.00 69.56 91 ALA A C 1
ATOM 657 O O . ALA A 1 91 ? 12.017 -7.046 -24.647 1.00 69.56 91 ALA A O 1
ATOM 658 N N . VAL A 1 92 ? 13.282 -5.208 -24.897 1.00 71.81 92 VAL A N 1
ATOM 659 C CA . VAL A 1 92 ? 14.176 -5.770 -25.919 1.00 71.81 92 VAL A CA 1
ATOM 660 C C . VAL A 1 92 ? 15.605 -5.680 -25.408 1.00 71.81 92 VAL A C 1
ATOM 662 O O . VAL A 1 92 ? 16.113 -4.568 -25.260 1.00 71.81 92 VAL A O 1
ATOM 665 N N . PRO A 1 93 ? 16.280 -6.808 -25.145 1.00 77.94 93 PRO A N 1
ATOM 666 C CA . PRO A 1 93 ? 17.683 -6.769 -24.770 1.00 77.94 93 PRO A CA 1
ATOM 667 C C . PRO A 1 93 ? 18.526 -6.284 -25.956 1.00 77.94 93 PRO A C 1
ATOM 669 O O . PRO A 1 93 ? 18.494 -6.876 -27.038 1.00 77.94 93 PRO A O 1
ATOM 672 N N . VAL A 1 94 ? 19.309 -5.226 -25.742 1.00 80.44 94 VAL A N 1
ATOM 673 C CA . VAL A 1 94 ? 20.344 -4.783 -26.685 1.00 80.44 94 VAL A CA 1
ATOM 674 C C . VAL A 1 94 ? 21.567 -5.670 -26.475 1.00 80.44 94 VAL A C 1
ATOM 676 O O . VAL A 1 94 ? 22.149 -5.694 -25.391 1.00 80.44 94 VAL A O 1
ATOM 679 N N . ARG A 1 95 ? 21.938 -6.452 -27.492 1.00 85.44 95 ARG A N 1
ATOM 680 C CA . ARG A 1 95 ? 23.111 -7.336 -27.424 1.00 85.44 95 ARG A CA 1
ATOM 681 C C . ARG A 1 95 ? 24.389 -6.548 -27.681 1.00 85.44 95 ARG A C 1
ATOM 683 O O . ARG A 1 95 ? 24.376 -5.576 -28.435 1.00 85.44 95 ARG A O 1
ATOM 690 N N . ILE A 1 96 ? 25.501 -7.023 -27.127 1.00 84.56 96 ILE A N 1
ATOM 691 C CA . ILE A 1 96 ? 26.838 -6.488 -27.417 1.00 84.56 96 ILE A CA 1
ATOM 692 C C . ILE A 1 96 ? 27.068 -6.484 -28.938 1.00 84.56 96 ILE A C 1
ATOM 694 O O . ILE A 1 96 ? 26.773 -7.471 -29.611 1.00 84.56 96 ILE A O 1
ATOM 698 N N . GLY A 1 97 ? 27.554 -5.358 -29.469 1.00 84.56 97 GLY A N 1
ATOM 699 C CA . GLY A 1 97 ? 27.766 -5.145 -30.907 1.00 84.56 97 GLY A CA 1
ATOM 700 C C . GLY A 1 97 ? 26.525 -4.704 -31.696 1.00 84.56 97 GLY A C 1
ATOM 701 O O . GLY A 1 97 ? 26.635 -4.456 -32.893 1.00 84.56 97 GLY A O 1
ATOM 702 N N . SER A 1 98 ? 25.354 -4.582 -31.061 1.00 83.25 98 SER A N 1
ATOM 703 C CA . SER A 1 98 ? 24.156 -4.029 -31.712 1.00 83.25 98 SER A CA 1
ATOM 704 C C . SER A 1 98 ? 24.231 -2.505 -31.802 1.00 83.25 98 SER A C 1
ATOM 706 O O . SER A 1 98 ? 24.787 -1.853 -30.919 1.00 83.25 98 SER A O 1
ATOM 708 N N . ALA A 1 99 ? 23.601 -1.930 -32.828 1.00 83.56 99 ALA A N 1
ATOM 709 C CA . ALA A 1 99 ? 23.358 -0.494 -32.870 1.00 83.56 99 ALA A CA 1
ATOM 710 C C . ALA A 1 99 ? 22.375 -0.081 -31.760 1.00 83.56 99 ALA A C 1
ATOM 712 O O . ALA A 1 99 ? 21.405 -0.793 -31.481 1.00 83.56 99 ALA A O 1
ATOM 713 N N . LEU A 1 100 ? 22.624 1.076 -31.142 1.00 85.81 100 LEU A N 1
ATOM 714 C CA . LEU A 1 100 ? 21.678 1.685 -30.211 1.00 85.81 100 LEU A CA 1
ATOM 715 C C . LEU A 1 100 ? 20.404 2.118 -30.956 1.00 85.81 100 LEU A C 1
ATOM 717 O O . LEU A 1 100 ? 20.480 2.510 -32.124 1.00 85.81 100 LEU A O 1
ATOM 721 N N . PRO A 1 101 ? 19.228 2.055 -30.310 1.00 84.38 101 PRO A N 1
ATOM 722 C CA . PRO A 1 101 ? 17.993 2.504 -30.929 1.00 84.38 101 PRO A CA 1
ATOM 723 C C . PRO A 1 101 ? 18.002 4.025 -31.117 1.00 84.38 101 PRO A C 1
ATOM 725 O O . PRO A 1 101 ? 18.484 4.763 -30.256 1.00 84.38 101 PRO A O 1
ATOM 728 N N . ALA A 1 102 ? 17.405 4.485 -32.218 1.00 86.69 102 ALA A N 1
ATOM 729 C CA . ALA A 1 102 ? 17.135 5.898 -32.466 1.00 86.69 102 ALA A CA 1
ATOM 730 C C . ALA A 1 102 ? 16.001 6.369 -31.542 1.00 86.69 102 ALA A C 1
ATOM 732 O O . ALA A 1 102 ? 14.830 6.393 -31.921 1.00 86.69 102 ALA A O 1
ATOM 733 N N . ALA A 1 103 ? 16.355 6.655 -30.291 1.00 85.94 103 ALA A N 1
ATOM 734 C CA . ALA A 1 103 ? 15.447 7.119 -29.255 1.00 85.94 103 ALA A CA 1
ATOM 735 C C . ALA A 1 103 ? 15.814 8.542 -28.831 1.00 85.94 103 ALA A C 1
ATOM 737 O O . ALA A 1 103 ? 16.991 8.865 -28.661 1.00 85.94 103 ALA A O 1
ATOM 738 N N . ILE A 1 104 ? 14.789 9.367 -28.631 1.00 91.38 104 ILE A N 1
ATOM 739 C CA . ILE A 1 104 ? 14.934 10.701 -28.058 1.00 91.38 104 ILE A CA 1
ATOM 740 C C . ILE A 1 104 ? 14.755 10.579 -26.548 1.00 91.38 104 ILE A C 1
ATOM 742 O O . ILE A 1 104 ? 13.726 10.098 -26.075 1.00 91.38 104 ILE A O 1
ATOM 746 N N . LEU A 1 105 ? 15.764 11.008 -25.803 1.00 89.75 105 LEU A N 1
ATOM 747 C CA . LEU A 1 105 ? 15.751 11.108 -24.352 1.00 89.75 105 LEU A CA 1
ATOM 748 C C . LEU A 1 105 ? 15.758 12.584 -23.954 1.00 89.75 105 LEU A C 1
ATOM 750 O O . LEU A 1 105 ? 16.196 13.445 -24.716 1.00 89.75 105 LEU A O 1
ATOM 754 N N . VAL A 1 106 ? 15.282 12.871 -22.749 1.00 92.25 106 VAL A N 1
ATOM 755 C CA . VAL A 1 106 ? 15.351 14.203 -22.144 1.00 92.25 106 VAL A CA 1
ATOM 756 C C . VAL A 1 106 ? 16.063 14.056 -20.806 1.00 92.25 106 VAL A C 1
ATOM 758 O O . VAL A 1 106 ? 15.711 13.170 -20.025 1.00 92.25 106 VAL A O 1
ATOM 761 N N . ASP A 1 107 ? 17.095 14.865 -20.565 1.00 89.56 107 ASP A N 1
ATOM 762 C CA . ASP A 1 107 ? 17.824 14.853 -19.295 1.00 89.56 107 ASP A CA 1
ATOM 763 C C . ASP A 1 107 ? 17.106 15.670 -18.204 1.00 89.56 107 ASP A C 1
ATOM 765 O O . ASP A 1 107 ? 16.105 16.348 -18.440 1.00 89.56 107 ASP A O 1
ATOM 769 N N . GLN A 1 108 ? 17.632 15.626 -16.980 1.00 85.44 108 GLN A N 1
ATOM 770 C CA . GLN A 1 108 ? 17.095 16.367 -15.833 1.00 85.44 108 GLN A CA 1
ATOM 771 C C . GLN A 1 108 ? 17.175 17.900 -15.962 1.00 85.44 108 GLN A C 1
ATOM 773 O O . GLN A 1 108 ? 16.632 18.607 -15.120 1.00 85.44 108 GLN A O 1
ATOM 778 N N . ASN A 1 109 ? 17.870 18.410 -16.980 1.00 91.81 109 ASN A N 1
ATOM 779 C CA . ASN A 1 109 ? 17.994 19.830 -17.303 1.00 91.81 109 ASN A CA 1
ATOM 780 C C . ASN A 1 109 ? 17.209 20.186 -18.578 1.00 91.81 109 ASN A C 1
ATOM 782 O O . ASN A 1 109 ? 17.496 21.211 -19.197 1.00 91.81 109 ASN A O 1
ATOM 786 N N . GLU A 1 110 ? 16.276 19.324 -18.995 1.00 88.06 110 GLU A N 1
ATOM 787 C CA . GLU A 1 110 ? 15.427 19.483 -20.181 1.00 88.06 110 GLU A CA 1
ATOM 788 C C . GLU A 1 110 ? 16.186 19.454 -21.520 1.00 88.06 110 GLU A C 1
ATOM 790 O O . GLU A 1 110 ? 15.663 19.857 -22.561 1.00 88.06 110 GLU A O 1
ATOM 795 N N . ARG A 1 111 ? 17.422 18.944 -21.539 1.00 92.44 111 ARG A N 1
ATOM 796 C CA . ARG A 1 111 ? 18.188 18.796 -22.780 1.00 92.44 111 ARG A CA 1
ATOM 797 C C . ARG A 1 111 ? 17.760 17.547 -23.527 1.00 92.44 111 ARG A C 1
ATOM 799 O O . ARG A 1 111 ? 17.685 16.459 -22.960 1.00 92.44 111 ARG A O 1
ATOM 806 N N . ILE A 1 112 ? 17.556 17.710 -24.829 1.00 91.75 112 ILE A N 1
ATOM 807 C CA . ILE A 1 112 ? 17.236 16.623 -25.752 1.00 91.75 112 ILE A CA 1
ATOM 808 C C . ILE A 1 112 ? 18.516 15.852 -26.094 1.00 91.75 112 ILE A C 1
ATOM 810 O O . ILE A 1 112 ? 19.527 16.443 -26.474 1.00 91.75 112 ILE A O 1
ATOM 814 N N . ILE A 1 113 ? 18.456 14.528 -25.981 1.00 90.19 113 ILE A N 1
ATOM 815 C CA . ILE A 1 113 ? 19.547 13.596 -26.268 1.00 90.19 113 ILE A CA 1
ATOM 816 C C . ILE A 1 113 ? 19.063 12.590 -27.314 1.00 90.19 113 ILE A C 1
ATOM 818 O O . ILE A 1 113 ? 18.072 11.893 -27.108 1.00 90.19 113 ILE A O 1
ATOM 822 N N . GLU A 1 114 ? 19.787 12.475 -28.423 1.00 91.56 114 GLU A N 1
ATOM 823 C CA . GLU A 1 114 ? 19.559 11.439 -29.434 1.00 91.56 114 GLU A CA 1
ATOM 824 C C . GLU A 1 114 ? 20.456 10.232 -29.133 1.00 91.56 114 GLU A C 1
ATOM 826 O O . GLU A 1 114 ? 21.665 10.256 -29.378 1.00 91.56 114 GLU A O 1
ATOM 831 N N . LEU A 1 115 ? 19.867 9.171 -28.577 1.00 87.19 115 LEU A N 1
ATOM 832 C CA . LEU A 1 115 ? 20.600 8.042 -27.998 1.00 87.19 115 LEU A CA 1
ATOM 833 C C . LEU A 1 115 ? 21.569 7.368 -28.985 1.00 87.19 115 LEU A C 1
ATOM 835 O O . LEU A 1 115 ? 22.669 6.981 -28.599 1.00 87.19 115 LEU A O 1
ATOM 839 N N . ASP A 1 116 ? 21.202 7.248 -30.260 1.00 87.25 116 ASP A N 1
ATOM 840 C CA . ASP A 1 116 ? 22.036 6.604 -31.278 1.00 87.25 116 ASP A CA 1
ATOM 841 C C . ASP A 1 116 ? 23.199 7.480 -31.770 1.00 87.25 116 ASP A C 1
ATOM 843 O O . ASP A 1 116 ? 24.106 6.966 -32.430 1.00 87.25 116 ASP A O 1
ATOM 847 N N . ARG A 1 117 ? 23.190 8.786 -31.475 1.00 85.50 117 ARG A N 1
ATOM 848 C CA . ARG A 1 117 ? 24.237 9.740 -31.876 1.00 85.50 117 ARG A CA 1
ATOM 849 C C . ARG A 1 117 ? 25.145 10.138 -30.724 1.00 85.50 117 ARG A C 1
ATOM 851 O O . ARG A 1 117 ? 26.335 10.339 -30.943 1.00 85.50 117 ARG A O 1
ATOM 858 N N . SER A 1 118 ? 24.617 10.205 -29.506 1.00 81.12 118 SER A N 1
ATOM 859 C CA . SER A 1 118 ? 25.349 10.701 -28.335 1.00 81.12 118 SER A CA 1
ATOM 860 C C . SER A 1 118 ? 26.497 9.803 -27.861 1.00 81.12 118 SER A C 1
ATOM 862 O O . SER A 1 118 ? 27.336 10.263 -27.095 1.00 81.12 118 SER A O 1
ATOM 864 N N . PHE A 1 119 ? 26.559 8.551 -28.323 1.00 71.44 119 PHE A N 1
ATOM 865 C CA . PHE A 1 119 ? 27.601 7.581 -27.957 1.00 71.44 119 PHE A CA 1
ATOM 866 C C . PHE A 1 119 ? 28.444 7.106 -29.151 1.00 71.44 119 PHE A C 1
ATOM 868 O O . PHE A 1 119 ? 29.166 6.115 -29.039 1.00 71.44 119 PHE A O 1
ATOM 875 N N . ARG A 1 120 ? 28.357 7.787 -30.304 1.00 66.06 120 ARG A N 1
ATOM 876 C CA . ARG A 1 120 ? 29.262 7.537 -31.435 1.00 66.06 120 ARG A CA 1
ATOM 877 C C . ARG A 1 120 ? 30.612 8.183 -31.120 1.00 66.06 120 ARG A C 1
ATOM 879 O O . ARG A 1 120 ? 30.732 9.403 -31.188 1.00 66.06 120 ARG A O 1
ATOM 886 N N . GLY A 1 121 ? 31.569 7.360 -30.695 1.00 56.47 121 GLY A N 1
ATOM 887 C CA . GLY A 1 121 ? 32.989 7.721 -30.640 1.00 56.47 121 GLY A CA 1
ATOM 888 C C . GLY A 1 121 ? 33.612 7.771 -32.026 1.00 56.47 121 GLY A C 1
ATOM 889 O O . GLY A 1 121 ? 33.108 7.047 -32.917 1.00 56.47 121 GLY A O 1
#

Foldseek 3Di:
DPPPDPPPDQFAKWKWFFQADDPVQKTFTFTPDDPPPGHTDTDIEREPPRDDDDGGFIWIFTWAVVDVVIYTYPIDRDDPPDPDDPPPPDDDDDDPPHQDDQDWDADPVRDTDGGRPVPDD